Protein AF-C5K912-F1 (afdb_monomer_lite)

Organism: Perkinsus marinus (strain ATCC 50983 / TXsc) (NCBI:txid423536)

Radius of gyration: 23.91 Å; chains: 1; bounding box: 51×42×75 Å

Structure (mmCIF, N/CA/C/O backbone):
data_AF-C5K912-F1
#
_entry.id   AF-C5K912-F1
#
loop_
_atom_site.group_PDB
_atom_site.id
_atom_site.type_symbol
_atom_site.label_atom_id
_atom_site.label_alt_id
_atom_site.label_comp_id
_atom_site.label_asym_id
_atom_site.label_entity_id
_atom_site.label_seq_id
_atom_site.pdbx_PDB_ins_code
_atom_site.Cartn_x
_atom_site.Cartn_y
_atom_site.Cartn_z
_atom_site.occupancy
_atom_site.B_iso_or_equiv
_atom_site.auth_seq_id
_atom_site.auth_comp_id
_atom_site.auth_asym_id
_atom_site.auth_atom_id
_atom_site.pdbx_PDB_model_num
ATOM 1 N N . MET A 1 1 ? 12.840 -15.530 -46.022 1.00 52.06 1 MET A N 1
ATOM 2 C CA . MET A 1 1 ? 14.024 -16.417 -45.892 1.00 52.06 1 MET A CA 1
ATOM 3 C C . MET A 1 1 ? 14.924 -16.436 -47.150 1.00 52.06 1 MET A C 1
ATOM 5 O O . MET A 1 1 ? 15.515 -17.464 -47.451 1.00 52.06 1 MET A O 1
ATOM 9 N N . SER A 1 2 ? 15.101 -15.326 -47.892 1.00 53.84 2 SER A N 1
ATOM 10 C CA . SER A 1 2 ? 15.984 -15.292 -49.084 1.00 53.84 2 SER A CA 1
ATOM 11 C C . SER A 1 2 ? 17.235 -14.406 -48.952 1.00 53.84 2 SER A C 1
ATOM 13 O O . SER A 1 2 ? 18.098 -14.491 -49.820 1.00 53.84 2 SER A O 1
ATOM 15 N N . SER A 1 3 ? 17.400 -13.626 -47.874 1.00 57.66 3 SER A N 1
ATOM 16 C CA . SER A 1 3 ? 18.506 -12.656 -47.732 1.00 57.66 3 SER A CA 1
ATOM 17 C C . SER A 1 3 ? 19.749 -13.157 -46.974 1.00 57.66 3 SER A C 1
ATOM 19 O O . SER A 1 3 ? 20.752 -12.455 -46.930 1.00 57.66 3 SER A O 1
ATOM 21 N N . LEU A 1 4 ? 19.737 -14.368 -46.400 1.00 56.69 4 LEU A N 1
ATOM 22 C CA . LEU A 1 4 ? 20.802 -14.845 -45.492 1.00 56.69 4 LEU A CA 1
ATOM 23 C C . LEU A 1 4 ? 21.947 -15.625 -46.164 1.00 56.69 4 LEU A C 1
ATOM 25 O O . LEU A 1 4 ? 22.901 -16.020 -45.493 1.00 56.69 4 LEU A O 1
ATOM 29 N N . ARG A 1 5 ? 21.887 -15.859 -47.481 1.00 61.84 5 ARG A N 1
ATOM 30 C CA . ARG A 1 5 ? 22.872 -16.713 -48.179 1.00 61.84 5 ARG A CA 1
ATOM 31 C C . ARG A 1 5 ? 24.284 -16.118 -48.229 1.00 61.84 5 ARG A C 1
ATOM 33 O O . ARG A 1 5 ? 25.237 -16.876 -48.353 1.00 61.84 5 ARG A O 1
ATOM 40 N N . PHE A 1 6 ? 24.419 -14.800 -48.077 1.00 68.62 6 PHE A N 1
ATOM 41 C CA . PHE A 1 6 ? 25.704 -14.089 -48.124 1.00 68.62 6 PHE A CA 1
ATOM 42 C C . PHE A 1 6 ? 26.216 -13.628 -46.748 1.00 68.62 6 PHE A C 1
ATOM 44 O O . PHE A 1 6 ? 27.231 -12.943 -46.672 1.00 68.62 6 PHE A O 1
ATOM 51 N N . ALA A 1 7 ? 25.540 -13.993 -45.652 1.00 72.31 7 ALA A N 1
ATOM 52 C CA . ALA A 1 7 ? 25.966 -13.597 -44.311 1.00 72.31 7 ALA A CA 1
ATOM 53 C C . ALA A 1 7 ? 27.180 -14.424 -43.821 1.00 72.31 7 ALA A C 1
ATOM 55 O O . ALA A 1 7 ? 27.252 -15.624 -44.112 1.00 72.31 7 ALA A O 1
ATOM 56 N N . PRO A 1 8 ? 28.113 -13.836 -43.050 1.00 85.44 8 PRO A N 1
ATOM 57 C CA . PRO A 1 8 ?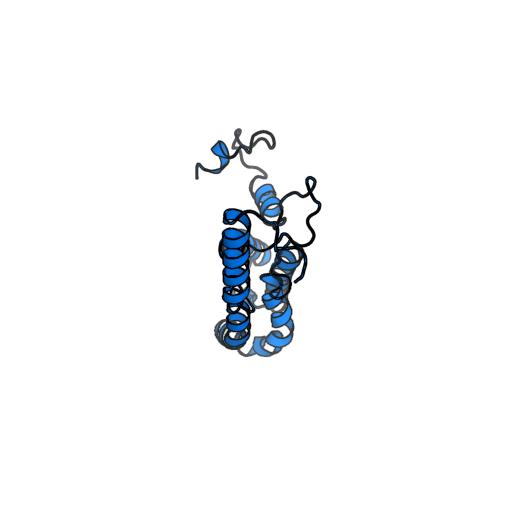 29.201 -14.570 -42.399 1.00 85.44 8 PRO A CA 1
ATOM 58 C C . PRO A 1 8 ? 28.690 -15.697 -41.487 1.00 85.44 8 PRO A C 1
ATOM 60 O O . PRO A 1 8 ? 27.618 -15.579 -40.893 1.00 85.44 8 PRO A O 1
ATOM 63 N N . GLN A 1 9 ? 29.464 -16.777 -41.326 1.00 85.44 9 GLN A N 1
ATOM 64 C CA . GLN A 1 9 ? 29.062 -17.934 -40.507 1.00 85.44 9 GLN A CA 1
ATOM 65 C C . GLN A 1 9 ? 28.711 -17.538 -39.064 1.00 85.44 9 GLN A C 1
ATOM 67 O O . GLN A 1 9 ? 27.660 -17.931 -38.571 1.00 85.44 9 GLN A O 1
ATOM 72 N N . ALA A 1 10 ? 29.506 -16.659 -38.447 1.00 85.75 10 ALA A N 1
ATOM 73 C CA . ALA A 1 10 ? 29.245 -16.148 -37.102 1.00 85.75 10 ALA A CA 1
ATOM 74 C C . ALA A 1 10 ? 27.870 -15.462 -36.970 1.00 85.75 10 ALA A C 1
ATOM 76 O O . ALA A 1 10 ? 27.194 -15.611 -35.956 1.00 85.75 10 ALA A O 1
ATOM 77 N N . TYR A 1 11 ? 27.420 -14.750 -38.010 1.00 86.75 11 TYR A N 1
ATOM 78 C CA . TYR A 1 11 ? 26.096 -14.126 -38.018 1.00 86.75 11 TYR A CA 1
ATOM 79 C C . TYR A 1 11 ? 24.983 -15.181 -38.044 1.00 86.75 11 TYR A C 1
ATOM 81 O O . TYR A 1 11 ? 23.996 -15.055 -37.323 1.00 86.75 11 TYR A O 1
ATOM 89 N N . ARG A 1 12 ? 25.154 -16.248 -38.837 1.00 86.62 12 ARG A N 1
ATOM 90 C CA . ARG A 1 12 ? 24.204 -17.371 -38.875 1.00 86.62 12 ARG A CA 1
ATOM 91 C C . ARG A 1 12 ? 24.128 -18.095 -37.533 1.00 86.62 12 ARG A C 1
ATOM 93 O O . ARG A 1 12 ? 23.033 -18.448 -37.108 1.00 86.62 12 ARG A O 1
ATOM 100 N N . ASP A 1 13 ? 25.261 -18.268 -36.860 1.00 90.25 13 ASP A N 1
ATOM 101 C CA . ASP A 1 13 ? 25.324 -18.948 -35.564 1.00 90.25 13 ASP A CA 1
ATOM 102 C C . ASP A 1 13 ? 24.625 -18.135 -34.464 1.00 90.25 13 ASP A C 1
ATOM 104 O O . ASP A 1 13 ? 23.847 -18.694 -33.686 1.00 90.25 13 ASP A O 1
ATOM 108 N N . ILE A 1 14 ? 24.829 -16.811 -34.445 1.00 92.06 14 ILE A N 1
ATOM 109 C CA . ILE A 1 14 ? 24.124 -15.895 -33.535 1.00 92.06 14 ILE A CA 1
ATOM 110 C C . ILE A 1 14 ? 22.623 -15.887 -33.835 1.00 92.06 14 ILE A C 1
ATOM 112 O O . ILE A 1 14 ? 21.825 -16.034 -32.913 1.00 92.06 14 ILE A O 1
ATOM 116 N N . ALA A 1 15 ? 22.223 -15.767 -35.105 1.00 87.81 15 ALA A N 1
ATOM 117 C CA . ALA A 1 15 ? 20.812 -15.771 -35.490 1.00 87.81 15 ALA A CA 1
ATOM 118 C C . ALA A 1 15 ? 20.113 -17.077 -35.072 1.00 87.81 15 ALA A C 1
ATOM 120 O O . ALA A 1 15 ? 19.070 -17.036 -34.425 1.00 87.81 15 ALA A O 1
ATOM 121 N N . ALA A 1 16 ? 20.733 -18.232 -35.335 1.00 90.50 16 ALA A N 1
ATOM 122 C CA . ALA A 1 16 ? 20.206 -19.530 -34.920 1.00 90.50 16 ALA A CA 1
ATOM 123 C C . ALA A 1 16 ? 20.149 -19.681 -33.389 1.00 90.50 16 ALA A C 1
ATOM 125 O O . ALA A 1 16 ? 19.247 -20.328 -32.856 1.00 90.50 16 ALA A O 1
ATOM 126 N N . PHE A 1 17 ? 21.104 -19.104 -32.653 1.00 93.56 17 PHE A N 1
ATOM 127 C CA . PHE A 1 17 ? 21.066 -19.086 -31.191 1.00 93.56 17 PHE A CA 1
ATOM 128 C C . PHE A 1 17 ? 19.921 -18.218 -30.658 1.00 93.56 17 PHE A C 1
ATOM 130 O O . PHE A 1 17 ? 19.183 -18.676 -29.788 1.00 93.56 17 PHE A O 1
ATOM 137 N N . LEU A 1 18 ? 19.724 -17.021 -31.214 1.00 92.31 18 LEU A N 1
ATOM 138 C CA . LEU A 1 18 ? 18.617 -16.138 -30.847 1.00 92.31 18 LEU A CA 1
ATOM 139 C C . LEU A 1 18 ? 17.257 -16.768 -31.173 1.00 92.31 18 LEU A C 1
ATOM 141 O O . LEU A 1 18 ? 16.375 -16.742 -30.324 1.00 92.31 18 LEU A O 1
ATOM 145 N N . GLU A 1 19 ? 17.095 -17.419 -32.328 1.00 92.00 19 GLU A N 1
ATOM 146 C CA . GLU A 1 19 ? 15.862 -18.148 -32.671 1.00 92.00 19 GLU A CA 1
ATOM 147 C C . GLU A 1 19 ? 15.554 -19.274 -31.670 1.00 92.00 19 GLU A C 1
ATOM 149 O O . GLU A 1 19 ? 14.407 -19.437 -31.235 1.00 92.00 19 GLU A O 1
ATOM 154 N N . ARG A 1 20 ? 16.582 -20.023 -31.243 1.00 91.62 20 ARG A N 1
ATOM 155 C CA . ARG A 1 20 ? 16.441 -21.042 -30.191 1.00 91.62 20 ARG A CA 1
ATOM 156 C C . ARG A 1 20 ? 16.040 -20.426 -28.857 1.00 91.62 20 ARG A C 1
ATOM 158 O O . ARG A 1 20 ? 15.161 -20.973 -28.196 1.00 91.62 20 ARG A O 1
ATOM 165 N N . LEU A 1 21 ? 16.646 -19.303 -28.471 1.00 90.62 21 LEU A N 1
ATOM 166 C CA . LEU A 1 21 ? 16.271 -18.584 -27.255 1.00 90.62 21 LEU A CA 1
ATOM 167 C C . LEU A 1 21 ? 14.821 -18.094 -27.324 1.00 90.62 21 LEU A C 1
ATOM 169 O O . LEU A 1 21 ? 14.058 -18.383 -26.408 1.00 90.62 21 LEU A O 1
ATOM 173 N N . CYS A 1 22 ? 14.415 -17.442 -28.418 1.00 87.31 22 CYS A N 1
ATOM 174 C CA . CYS A 1 22 ? 13.045 -16.971 -28.634 1.00 87.31 22 CYS A CA 1
ATOM 175 C C . CYS A 1 22 ? 12.025 -18.112 -28.529 1.00 87.31 22 CYS A C 1
ATOM 177 O O . CYS A 1 22 ? 11.026 -17.974 -27.828 1.00 87.31 22 CYS A O 1
ATOM 179 N N . THR A 1 23 ? 12.307 -19.260 -29.154 1.00 90.19 23 THR A N 1
ATOM 180 C CA . THR A 1 23 ? 11.454 -20.457 -29.061 1.00 90.19 23 THR A CA 1
ATOM 181 C C . THR A 1 23 ? 11.405 -20.998 -27.629 1.00 90.19 23 THR A C 1
ATOM 183 O O . THR A 1 23 ? 10.344 -21.362 -27.128 1.00 90.19 23 THR A O 1
ATOM 186 N N . ALA A 1 24 ? 12.546 -21.027 -26.933 1.00 84.56 24 ALA A N 1
ATOM 187 C CA . ALA A 1 24 ? 12.646 -21.563 -25.578 1.00 84.56 24 ALA A CA 1
ATOM 188 C C . ALA A 1 24 ? 11.897 -20.725 -24.531 1.00 84.56 24 ALA A C 1
ATOM 190 O O . ALA A 1 24 ? 11.465 -21.284 -23.517 1.00 84.56 24 ALA A O 1
ATOM 191 N N . VAL A 1 25 ? 11.749 -19.416 -24.756 1.00 83.81 25 VAL A N 1
ATOM 192 C CA . VAL A 1 25 ? 11.039 -18.490 -23.855 1.00 83.81 25 VAL A CA 1
ATOM 193 C C . VAL A 1 25 ? 9.603 -18.194 -24.294 1.00 83.81 25 VAL A C 1
ATOM 195 O O . VAL A 1 25 ? 8.866 -17.540 -23.560 1.00 83.81 25 VAL A O 1
ATOM 198 N N . GLN A 1 26 ? 9.171 -18.685 -25.458 1.00 77.56 26 GLN A N 1
ATOM 199 C CA . GLN A 1 26 ? 7.843 -18.408 -26.000 1.00 77.56 26 GLN A CA 1
ATOM 200 C C . GLN A 1 26 ? 6.739 -18.855 -25.027 1.00 77.56 26 GLN A C 1
ATOM 202 O O . GLN A 1 26 ? 6.659 -20.019 -24.638 1.00 77.56 26 GLN A O 1
ATOM 207 N N . GLY A 1 27 ? 5.897 -17.908 -24.606 1.00 71.25 27 GLY A N 1
ATOM 208 C CA . GLY A 1 27 ? 4.801 -18.148 -23.660 1.00 71.25 27 GLY A CA 1
ATOM 209 C C . GLY A 1 27 ? 5.220 -18.327 -22.194 1.00 71.25 27 GLY A C 1
ATOM 210 O O . GLY A 1 27 ? 4.349 -18.453 -21.335 1.00 71.25 27 GLY A O 1
ATOM 211 N N . LYS A 1 28 ? 6.522 -18.306 -21.875 1.00 72.75 28 LYS A N 1
ATOM 212 C CA . LYS A 1 28 ? 7.011 -18.355 -20.491 1.00 72.75 28 LYS A CA 1
ATOM 213 C C . LYS A 1 28 ? 7.083 -16.940 -19.927 1.00 72.75 28 LYS A C 1
ATOM 215 O O . LYS A 1 28 ? 7.782 -16.086 -20.466 1.00 72.75 28 LYS A O 1
ATOM 220 N N . LYS A 1 29 ? 6.371 -16.691 -18.827 1.00 64.06 29 LYS A N 1
ATOM 221 C CA . LYS A 1 29 ? 6.469 -15.428 -18.089 1.00 64.06 29 LYS A CA 1
ATOM 222 C C . LYS A 1 29 ? 7.674 -15.487 -17.153 1.00 64.06 29 LYS A C 1
ATOM 224 O O . LYS A 1 29 ? 7.844 -16.468 -16.437 1.00 64.06 29 LYS A O 1
ATOM 229 N N . ILE A 1 30 ? 8.496 -14.440 -17.167 1.00 65.25 30 ILE A N 1
ATOM 230 C CA . ILE A 1 30 ? 9.630 -14.281 -16.239 1.00 65.25 30 ILE A CA 1
ATOM 231 C C . ILE A 1 30 ? 9.121 -14.071 -14.803 1.00 65.25 30 ILE A C 1
ATOM 233 O O . ILE A 1 30 ? 9.755 -14.515 -13.850 1.00 65.25 30 ILE A O 1
ATOM 237 N N . LEU A 1 31 ? 7.958 -13.432 -14.658 1.00 63.91 31 LEU A N 1
ATOM 238 C CA . LEU A 1 31 ? 7.359 -13.068 -13.380 1.00 63.91 31 LEU A CA 1
ATOM 239 C C . LEU A 1 31 ? 6.076 -13.870 -13.147 1.00 63.91 31 LEU A C 1
ATOM 241 O O . LEU A 1 31 ? 5.135 -13.811 -13.944 1.00 63.91 31 LEU A O 1
ATOM 245 N N . ASP A 1 32 ? 6.042 -14.612 -12.041 1.00 67.25 32 ASP A N 1
ATOM 246 C CA . ASP A 1 32 ? 4.847 -15.305 -11.569 1.00 67.25 32 ASP A CA 1
ATOM 247 C C . ASP A 1 32 ? 4.074 -14.430 -10.570 1.00 67.25 32 ASP A C 1
ATOM 249 O O . ASP A 1 32 ? 4.317 -14.448 -9.363 1.00 67.25 32 ASP A O 1
ATOM 253 N N . VAL A 1 33 ? 3.105 -13.668 -11.080 1.00 68.06 33 VAL A N 1
ATOM 254 C CA . VAL A 1 33 ? 2.179 -12.854 -10.272 1.00 68.06 33 VAL A CA 1
ATOM 255 C C . VAL A 1 33 ? 1.042 -13.676 -9.639 1.00 68.06 33 VAL A C 1
ATOM 257 O O . VAL A 1 33 ? 0.090 -13.110 -9.103 1.00 68.06 33 VAL A O 1
ATOM 260 N N . SER A 1 34 ? 1.130 -15.016 -9.628 1.00 78.50 34 SER A N 1
ATOM 261 C CA . SER A 1 34 ? 0.142 -15.899 -8.982 1.00 78.50 34 SER A CA 1
ATOM 262 C C . SER A 1 34 ? -0.054 -15.631 -7.487 1.00 78.50 34 SER A C 1
ATOM 264 O O . SER A 1 34 ? -1.032 -16.098 -6.902 1.00 78.50 34 SER A O 1
ATOM 266 N N . TRP A 1 35 ? 0.850 -14.879 -6.849 1.00 84.56 35 TRP A N 1
ATOM 267 C CA . TRP A 1 35 ? 0.692 -14.455 -5.461 1.00 84.56 35 TRP A CA 1
ATOM 268 C C . TRP A 1 35 ? -0.581 -13.634 -5.240 1.00 84.56 35 TRP A C 1
ATOM 270 O O . TRP A 1 35 ? -1.213 -13.816 -4.201 1.00 84.56 35 TRP A O 1
ATOM 280 N N . HIS A 1 36 ? -0.996 -12.818 -6.215 1.00 87.31 36 HIS A N 1
ATOM 281 C CA . HIS A 1 36 ? -2.235 -12.051 -6.119 1.00 87.31 36 HIS A CA 1
ATOM 282 C C . HIS A 1 36 ? -3.455 -12.982 -6.133 1.00 87.31 36 HIS A C 1
ATOM 284 O O . HIS A 1 36 ? -4.347 -12.850 -5.304 1.00 87.31 36 HIS A O 1
ATOM 290 N N . ASN A 1 37 ? -3.461 -14.009 -6.989 1.00 88.44 37 ASN A N 1
ATOM 291 C CA . ASN A 1 37 ? -4.533 -15.013 -6.990 1.00 88.44 37 ASN A CA 1
ATOM 292 C C . ASN A 1 37 ? -4.585 -15.774 -5.659 1.00 88.44 37 ASN A C 1
ATOM 294 O O . ASN A 1 37 ? -5.655 -15.959 -5.092 1.00 88.44 37 ASN A O 1
ATOM 298 N N . ARG A 1 38 ? -3.421 -16.124 -5.093 1.00 90.50 38 ARG A N 1
ATOM 299 C CA . ARG A 1 38 ? -3.364 -16.730 -3.753 1.00 90.50 38 ARG A CA 1
ATOM 300 C C . ARG A 1 38 ? -3.906 -15.808 -2.662 1.00 90.50 38 ARG A C 1
ATOM 302 O O . ARG A 1 38 ? -4.430 -16.323 -1.677 1.00 90.50 38 ARG A O 1
ATOM 309 N N . LEU A 1 39 ? -3.734 -14.491 -2.790 1.00 89.75 39 LEU A N 1
ATOM 310 C CA . LEU A 1 39 ? -4.327 -13.518 -1.873 1.00 89.75 39 LEU A CA 1
ATOM 311 C C . LEU A 1 39 ? -5.851 -13.541 -2.005 1.00 89.75 39 LEU A C 1
ATOM 313 O O . LEU A 1 39 ? -6.515 -13.753 -0.997 1.00 89.75 39 LEU A O 1
ATOM 317 N N . VAL A 1 40 ? -6.380 -13.426 -3.228 1.00 91.44 40 VAL A N 1
ATOM 318 C CA . VAL A 1 40 ? -7.826 -13.486 -3.517 1.00 91.44 40 VAL A CA 1
ATOM 319 C C . VAL A 1 40 ? -8.454 -14.758 -2.936 1.00 91.44 40 VAL A C 1
ATOM 321 O O . VAL A 1 40 ? -9.436 -14.677 -2.203 1.00 91.44 40 VAL A O 1
ATOM 324 N N . ASP A 1 41 ? -7.838 -15.920 -3.160 1.00 93.69 41 ASP A N 1
ATOM 325 C CA . ASP A 1 41 ? -8.346 -17.210 -2.670 1.00 93.69 41 ASP A CA 1
ATOM 326 C C . ASP A 1 41 ? -8.335 -17.328 -1.136 1.00 93.69 41 ASP A C 1
ATOM 328 O O . ASP A 1 41 ? -9.119 -18.073 -0.541 1.00 93.69 41 ASP A O 1
ATOM 332 N N . ARG A 1 42 ? -7.399 -16.642 -0.469 1.00 93.69 42 ARG A N 1
ATOM 333 C CA . ARG A 1 42 ? -7.229 -16.699 0.991 1.00 93.69 42 ARG A CA 1
ATOM 334 C C . ARG A 1 42 ? -7.969 -15.591 1.721 1.00 93.69 42 ARG A C 1
ATOM 336 O O . ARG A 1 42 ? -8.174 -15.734 2.924 1.00 93.69 42 ARG A O 1
ATOM 343 N N . LEU A 1 43 ? -8.357 -14.527 1.026 1.00 93.00 43 LEU A N 1
ATOM 344 C CA . LEU A 1 43 ? -8.926 -13.333 1.630 1.00 93.00 43 LEU A CA 1
ATOM 345 C C . LEU A 1 43 ? -10.186 -13.612 2.467 1.00 93.00 43 LEU A C 1
ATOM 347 O O . LEU A 1 43 ? -10.224 -13.128 3.596 1.00 93.00 43 LEU A O 1
ATOM 351 N N . PRO A 1 44 ? -11.140 -14.467 2.039 1.00 92.50 44 PRO A N 1
ATOM 352 C CA . PRO A 1 44 ? -12.294 -14.806 2.875 1.00 92.50 44 PRO A CA 1
ATOM 353 C C . PRO A 1 44 ? -11.880 -15.402 4.227 1.00 92.50 44 PRO A C 1
ATOM 355 O O . PRO A 1 44 ? -12.316 -14.943 5.273 1.00 92.50 44 PRO A O 1
ATOM 358 N N . LYS A 1 45 ? -10.915 -16.332 4.226 1.00 92.62 45 LYS A N 1
ATOM 359 C CA . LYS A 1 45 ? -10.389 -16.952 5.457 1.00 92.62 45 LYS A CA 1
ATOM 360 C C . LYS A 1 45 ? -9.615 -15.975 6.340 1.00 92.62 45 LYS A C 1
ATOM 362 O O . LYS A 1 45 ? -9.433 -16.240 7.526 1.00 92.62 45 LYS A O 1
ATOM 367 N N . ILE A 1 46 ? -9.059 -14.917 5.753 1.00 92.44 46 ILE A N 1
ATOM 368 C CA . ILE A 1 46 ? -8.404 -13.843 6.500 1.00 92.44 46 ILE A CA 1
ATOM 369 C C . ILE A 1 46 ? -9.481 -13.005 7.191 1.00 92.44 46 ILE A C 1
ATOM 371 O O . ILE A 1 46 ? -9.372 -12.781 8.393 1.00 92.44 46 ILE A O 1
ATOM 375 N N . PHE A 1 47 ? -10.547 -12.630 6.482 1.00 93.19 47 PHE A N 1
ATOM 376 C CA . PHE A 1 47 ? -11.669 -11.907 7.075 1.00 93.19 47 PHE A CA 1
ATOM 377 C C . PHE A 1 47 ? -12.403 -12.710 8.148 1.00 93.19 47 PHE A C 1
ATOM 379 O O . PHE A 1 47 ? -12.688 -12.146 9.194 1.00 93.19 47 PHE A O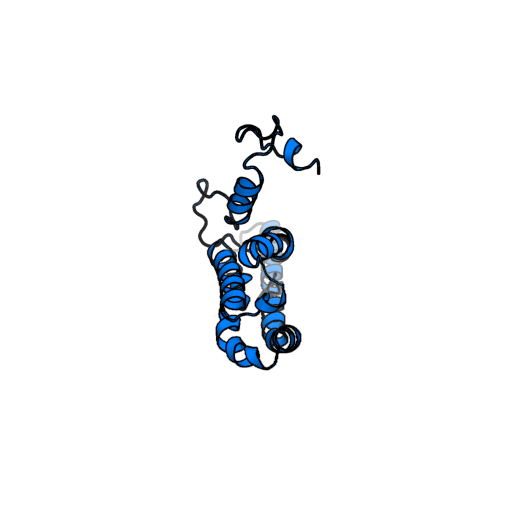 1
ATOM 386 N N . ASP A 1 48 ? -12.589 -14.021 7.981 1.00 91.50 48 ASP A N 1
ATOM 387 C CA . ASP A 1 48 ? -13.162 -14.896 9.019 1.00 91.50 48 ASP A CA 1
ATOM 388 C C . ASP A 1 48 ? -12.367 -14.874 10.338 1.00 91.50 48 ASP A C 1
ATOM 390 O O . ASP A 1 48 ? -12.906 -15.150 11.406 1.00 91.50 48 ASP A O 1
ATOM 394 N N . ARG A 1 49 ? -11.056 -14.602 10.270 1.00 90.50 49 ARG A N 1
ATOM 395 C CA . ARG A 1 49 ? -10.167 -14.554 11.444 1.00 90.50 49 ARG A CA 1
ATOM 396 C C . ARG A 1 49 ? -10.071 -13.172 12.068 1.00 90.50 49 ARG A C 1
ATOM 398 O O . ARG A 1 49 ? -9.757 -13.081 13.249 1.00 90.50 49 ARG A O 1
ATOM 405 N N . ILE A 1 50 ? -10.218 -12.134 11.252 1.00 88.56 50 ILE A N 1
ATOM 406 C CA . ILE A 1 50 ? -10.041 -10.744 11.665 1.00 88.56 50 ILE A CA 1
ATOM 407 C C . ILE A 1 50 ? -11.381 -10.179 12.133 1.00 88.56 50 ILE A C 1
ATOM 409 O O . ILE A 1 50 ? -11.447 -9.604 13.208 1.00 88.56 50 ILE A O 1
ATOM 413 N N . LEU A 1 51 ? -12.452 -10.369 11.363 1.00 89.38 51 LEU A N 1
ATOM 414 C CA . LEU A 1 51 ? -13.753 -9.758 11.614 1.00 89.38 51 LEU A CA 1
ATOM 415 C C . LEU A 1 51 ? -14.644 -10.658 12.475 1.00 89.38 51 LEU A C 1
ATOM 417 O O . LEU A 1 51 ? -14.868 -11.830 12.157 1.00 89.38 51 LEU A O 1
ATOM 421 N N . GLY A 1 52 ? -15.216 -10.081 13.533 1.00 87.31 52 GLY A N 1
ATOM 422 C CA . GLY A 1 52 ? -16.274 -10.724 14.311 1.00 87.31 52 GLY A CA 1
ATOM 423 C C . GLY A 1 52 ? -17.559 -10.936 13.489 1.00 87.31 52 GLY A C 1
ATOM 424 O O . GLY A 1 52 ? -17.724 -10.307 12.441 1.00 87.31 52 GLY A O 1
ATOM 425 N N . PRO A 1 53 ? -18.495 -11.790 13.952 1.00 87.56 53 PRO A N 1
ATOM 426 C CA . PRO A 1 53 ? -19.728 -12.116 13.223 1.00 87.56 53 PRO A CA 1
ATOM 427 C C . PRO A 1 53 ? -20.563 -10.890 12.825 1.00 87.56 53 PRO A C 1
ATOM 429 O O . PRO A 1 53 ? -21.129 -10.864 11.736 1.00 87.56 53 PRO A O 1
ATOM 432 N N . GLU A 1 54 ? -20.586 -9.870 13.686 1.00 89.81 54 GLU A N 1
ATOM 433 C CA . GLU A 1 54 ? -21.293 -8.594 13.498 1.00 89.81 54 GLU A CA 1
ATOM 434 C C . GLU A 1 54 ? -20.781 -7.817 12.266 1.00 89.81 54 GLU A C 1
ATOM 436 O O . GLU A 1 54 ? -21.555 -7.179 11.557 1.00 89.81 54 GLU A O 1
ATOM 441 N N . LEU A 1 55 ? -19.477 -7.911 11.972 1.00 90.75 55 LEU A N 1
ATOM 442 C CA . LEU A 1 55 ? -18.803 -7.148 10.912 1.00 90.75 55 LEU A CA 1
ATOM 443 C C . LEU A 1 55 ? -18.643 -7.935 9.603 1.00 90.75 55 LEU A C 1
ATOM 445 O O . LEU A 1 55 ? -18.200 -7.384 8.597 1.00 90.75 55 LEU A O 1
ATOM 449 N N . GLN A 1 56 ? -19.029 -9.214 9.576 1.00 91.44 56 GLN A N 1
ATOM 450 C CA . GLN A 1 56 ? -18.944 -10.059 8.378 1.00 91.44 56 GLN A CA 1
ATOM 451 C C . GLN A 1 56 ? -19.668 -9.494 7.140 1.00 91.44 56 GLN A C 1
ATOM 453 O O . GLN A 1 56 ? -19.133 -9.626 6.036 1.00 91.44 56 GLN A O 1
ATOM 458 N N . PRO A 1 57 ? -20.825 -8.808 7.250 1.00 92.31 57 PRO A N 1
ATOM 459 C CA . PRO A 1 57 ? -21.455 -8.178 6.088 1.00 92.31 57 PRO A CA 1
ATOM 460 C C . PRO A 1 57 ? -20.572 -7.122 5.398 1.00 92.31 57 PRO A C 1
ATOM 462 O O . PRO A 1 57 ? -20.701 -6.919 4.190 1.00 92.31 57 PRO A O 1
ATOM 465 N N . ALA A 1 58 ? -19.641 -6.492 6.128 1.00 91.06 58 ALA A N 1
ATOM 466 C CA . ALA A 1 58 ? -18.739 -5.473 5.590 1.00 91.06 58 ALA A CA 1
ATOM 467 C C . ALA A 1 58 ? -17.646 -6.047 4.670 1.00 91.06 58 ALA A C 1
ATOM 469 O O . ALA A 1 58 ? -16.996 -5.291 3.951 1.00 91.06 58 ALA A O 1
ATOM 470 N N . VAL A 1 59 ? -17.458 -7.374 4.623 1.00 93.25 59 VAL A N 1
ATOM 471 C CA . VAL A 1 59 ? -16.467 -8.031 3.748 1.00 93.25 59 VAL A CA 1
ATOM 472 C C . VAL A 1 59 ? -16.645 -7.642 2.282 1.00 93.25 59 VAL A C 1
ATOM 474 O O . VAL A 1 59 ? -15.653 -7.466 1.573 1.00 93.25 59 VAL A O 1
ATOM 477 N N . ILE A 1 60 ? -17.891 -7.480 1.827 1.00 92.75 60 ILE A N 1
ATOM 478 C CA . ILE A 1 60 ? -18.204 -7.099 0.442 1.00 92.75 60 ILE A CA 1
ATOM 479 C C . ILE A 1 60 ? -17.584 -5.737 0.106 1.00 92.75 60 ILE A C 1
ATOM 481 O O . ILE A 1 60 ? -16.996 -5.585 -0.962 1.00 92.75 60 ILE A O 1
ATOM 485 N N . GLU A 1 61 ? -17.664 -4.791 1.042 1.00 92.62 61 GLU A N 1
ATOM 486 C CA . GLU A 1 61 ? -17.138 -3.434 0.891 1.00 92.62 61 GLU A CA 1
ATOM 487 C C . GLU A 1 61 ? -15.620 -3.384 1.102 1.00 92.62 61 GLU A C 1
ATOM 489 O O . GLU A 1 61 ? -14.905 -2.725 0.357 1.00 92.62 61 GLU A O 1
ATOM 494 N N . LEU A 1 62 ? -15.091 -4.132 2.074 1.00 92.75 62 LEU A N 1
ATOM 495 C CA . LEU A 1 62 ? -13.663 -4.139 2.414 1.00 92.75 62 LEU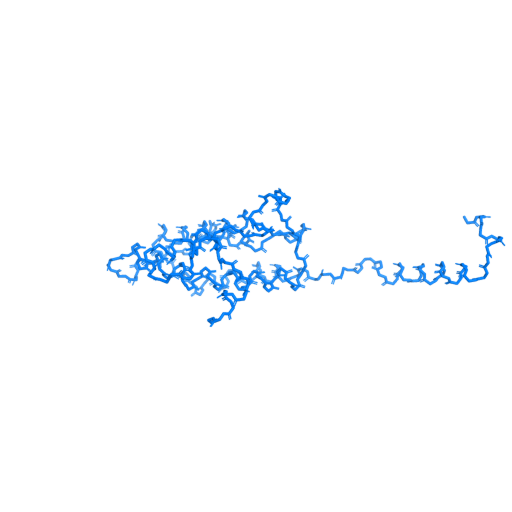 A CA 1
ATOM 496 C C . LEU A 1 62 ? -12.785 -4.813 1.349 1.00 92.75 62 LEU A C 1
ATOM 498 O O . LEU A 1 62 ? -11.634 -4.421 1.146 1.00 92.75 62 LEU A O 1
ATOM 502 N N . THR A 1 63 ? -13.315 -5.840 0.681 1.00 94.06 63 THR A N 1
ATOM 503 C CA . THR A 1 63 ? -12.597 -6.653 -0.313 1.00 94.06 63 THR A CA 1
ATOM 504 C C . THR A 1 63 ? -11.952 -5.838 -1.442 1.00 94.06 63 THR A C 1
ATOM 506 O O . THR A 1 63 ? -10.756 -6.028 -1.678 1.00 94.06 63 THR A O 1
ATOM 509 N N . PRO A 1 64 ? -12.664 -4.950 -2.163 1.00 93.69 64 PRO A N 1
ATOM 510 C CA . PRO A 1 64 ? -12.052 -4.178 -3.241 1.00 93.69 64 PRO A CA 1
ATOM 511 C C . PRO A 1 64 ? -10.899 -3.293 -2.753 1.00 93.69 64 PRO A C 1
ATOM 513 O O . PRO A 1 64 ? -9.860 -3.267 -3.408 1.00 93.69 64 PRO A O 1
ATOM 516 N N . TYR A 1 65 ? -11.028 -2.643 -1.590 1.00 94.62 65 TYR A N 1
ATOM 517 C CA . TYR A 1 65 ? -9.971 -1.780 -1.053 1.00 94.62 65 TYR A CA 1
ATOM 518 C C . TYR A 1 65 ? -8.695 -2.560 -0.736 1.00 94.62 65 TYR A C 1
ATOM 520 O O . TYR A 1 65 ? -7.604 -2.162 -1.147 1.00 94.62 65 TYR A O 1
ATOM 528 N N . ILE A 1 66 ? -8.813 -3.699 -0.044 1.00 94.81 66 ILE A N 1
ATOM 529 C CA . ILE A 1 66 ? -7.636 -4.493 0.326 1.00 94.81 66 ILE A CA 1
ATOM 530 C C . ILE A 1 66 ? -6.996 -5.188 -0.880 1.00 94.81 66 ILE A C 1
ATOM 532 O O . ILE A 1 66 ? -5.777 -5.318 -0.927 1.00 94.81 66 ILE A O 1
ATOM 536 N N . LEU A 1 67 ? -7.779 -5.617 -1.875 1.00 93.69 67 LEU A N 1
ATOM 537 C CA . LEU A 1 67 ? -7.225 -6.217 -3.093 1.00 93.69 67 LEU A CA 1
ATOM 538 C C . LEU A 1 67 ? -6.485 -5.184 -3.942 1.00 93.69 67 LEU A C 1
ATOM 540 O O . LEU A 1 67 ? -5.394 -5.471 -4.428 1.00 93.69 67 LEU A O 1
ATOM 544 N N . ASP A 1 68 ? -7.031 -3.975 -4.059 1.00 94.00 68 ASP A N 1
ATOM 545 C CA . ASP A 1 68 ? -6.377 -2.892 -4.790 1.00 94.00 68 ASP A CA 1
ATOM 546 C C . ASP A 1 68 ? -5.221 -2.259 -3.997 1.00 94.00 68 ASP A C 1
ATOM 548 O O . ASP A 1 68 ? -4.440 -1.493 -4.543 1.00 94.00 68 ASP A O 1
ATOM 552 N N . SER A 1 69 ? -5.025 -2.615 -2.725 1.00 96.38 69 SER A N 1
ATOM 553 C CA . SER A 1 69 ? -3.933 -2.071 -1.907 1.00 96.38 69 SER A CA 1
ATOM 554 C C . SER A 1 69 ? -2.537 -2.501 -2.362 1.00 96.38 69 SER A C 1
ATOM 556 O O . SER A 1 69 ? -1.562 -1.853 -2.012 1.00 96.38 69 SER A O 1
ATOM 558 N N . PHE A 1 70 ? -2.390 -3.596 -3.113 1.00 94.31 70 PHE A N 1
ATOM 559 C CA . PHE A 1 70 ? -1.073 -4.200 -3.377 1.00 94.31 70 PHE A CA 1
ATOM 560 C C . PHE A 1 70 ? -0.573 -4.046 -4.821 1.00 94.31 70 PHE A C 1
ATOM 562 O O . PHE A 1 70 ? 0.409 -4.690 -5.199 1.00 94.31 70 PHE A O 1
ATOM 569 N N . GLY A 1 71 ? -1.212 -3.186 -5.616 1.00 91.75 71 GLY A N 1
ATOM 570 C CA . GLY A 1 71 ? -0.854 -2.956 -7.016 1.00 91.75 71 GLY A CA 1
ATOM 571 C C . GLY A 1 71 ? -1.725 -3.726 -8.001 1.00 91.75 71 GLY A C 1
ATOM 572 O O . GLY A 1 71 ? -2.545 -4.565 -7.625 1.00 91.75 71 GLY A O 1
ATOM 573 N N . ASN A 1 72 ? -1.542 -3.458 -9.292 1.00 89.75 72 ASN A N 1
ATOM 574 C CA . ASN A 1 72 ? -2.320 -4.115 -10.332 1.00 89.75 72 ASN A CA 1
ATOM 575 C C . ASN A 1 72 ? -1.606 -5.377 -10.848 1.00 89.75 72 ASN A C 1
ATOM 577 O O . ASN A 1 72 ? -0.530 -5.272 -11.438 1.00 89.75 72 ASN A O 1
ATOM 581 N N . PRO A 1 73 ? -2.204 -6.577 -10.743 1.00 86.75 73 PRO A N 1
ATOM 582 C CA . PRO A 1 73 ? -1.556 -7.814 -11.186 1.00 86.75 73 PRO A CA 1
ATOM 583 C C . PRO A 1 73 ? -1.437 -7.938 -12.713 1.00 86.75 73 PRO A C 1
ATOM 585 O O . PRO A 1 73 ? -0.625 -8.725 -13.197 1.00 86.75 73 PRO A O 1
ATOM 588 N N . THR A 1 74 ? -2.245 -7.197 -13.480 1.00 85.69 74 THR A N 1
ATOM 589 C CA . THR A 1 74 ? -2.225 -7.233 -14.952 1.00 85.69 74 THR A CA 1
ATOM 590 C C . THR A 1 74 ? -1.161 -6.299 -15.511 1.00 85.69 74 THR A C 1
ATOM 592 O O . THR A 1 74 ? -0.416 -6.698 -16.403 1.00 85.69 74 THR A O 1
ATOM 595 N N . ARG A 1 75 ? -1.092 -5.069 -14.990 1.00 85.19 75 ARG A N 1
ATOM 596 C CA . ARG A 1 75 ? -0.073 -4.083 -15.379 1.00 85.19 75 ARG A CA 1
ATOM 597 C C . ARG A 1 75 ? 1.260 -4.305 -14.668 1.00 85.19 75 ARG A C 1
ATOM 599 O O . ARG A 1 75 ? 2.272 -3.821 -15.145 1.00 85.19 75 ARG A O 1
ATOM 606 N N . VAL A 1 76 ? 1.258 -5.088 -13.586 1.00 88.25 76 VAL A N 1
ATOM 607 C CA . VAL A 1 76 ? 2.426 -5.346 -12.731 1.00 88.25 76 VAL A CA 1
ATOM 608 C C . VAL A 1 76 ? 3.004 -4.021 -12.232 1.00 88.25 76 VAL A C 1
ATOM 610 O O . VAL A 1 76 ? 4.207 -3.796 -12.262 1.00 88.25 76 VAL A O 1
ATOM 613 N N . ASP A 1 77 ? 2.119 -3.129 -11.787 1.00 91.75 77 ASP A N 1
ATOM 614 C CA . ASP A 1 77 ? 2.465 -1.788 -11.333 1.00 91.75 77 ASP A CA 1
ATOM 615 C C . ASP A 1 77 ? 1.952 -1.515 -9.917 1.00 91.75 77 ASP A C 1
ATOM 617 O O . ASP A 1 77 ? 1.059 -2.193 -9.401 1.00 91.75 77 ASP A O 1
ATOM 621 N N . PHE A 1 78 ? 2.571 -0.541 -9.259 1.00 94.12 78 PHE A N 1
ATOM 622 C CA . PHE A 1 78 ? 2.156 -0.035 -7.957 1.00 94.12 78 PHE A CA 1
ATOM 623 C C . PHE A 1 78 ? 2.413 1.466 -7.887 1.00 94.12 78 PHE A C 1
ATOM 625 O O . PHE A 1 78 ? 3.362 1.964 -8.481 1.00 94.12 78 PHE A O 1
ATOM 632 N N . GLY A 1 79 ? 1.598 2.194 -7.133 1.00 93.19 79 GLY A N 1
ATOM 633 C CA . GLY A 1 79 ? 1.766 3.628 -6.951 1.00 93.19 79 GLY A CA 1
ATOM 634 C C . GLY A 1 79 ? 0.886 4.162 -5.832 1.00 93.19 79 GLY A C 1
ATOM 635 O O . GLY A 1 79 ? 0.216 3.407 -5.121 1.00 93.19 79 GLY A O 1
ATOM 636 N N . THR A 1 80 ? 0.842 5.485 -5.720 1.00 92.56 80 THR A N 1
ATOM 637 C CA . THR A 1 80 ? 0.172 6.196 -4.621 1.00 92.56 80 THR A CA 1
ATOM 638 C C . THR A 1 80 ? -1.333 5.923 -4.538 1.00 92.56 80 THR A C 1
ATOM 640 O O . THR A 1 80 ? -1.907 5.954 -3.451 1.00 92.56 80 THR A O 1
ATOM 643 N N . GLY A 1 81 ? -1.989 5.591 -5.655 1.00 93.50 81 GLY A N 1
ATOM 644 C CA . GLY A 1 81 ? -3.398 5.178 -5.668 1.00 93.50 81 GLY A CA 1
ATOM 645 C C . GLY A 1 81 ? -3.653 3.888 -4.880 1.00 93.50 81 GLY A C 1
ATOM 646 O O . GLY A 1 81 ? -4.581 3.832 -4.078 1.00 93.50 81 GLY A O 1
ATOM 647 N N . HIS A 1 82 ? -2.778 2.892 -5.029 1.00 94.75 82 HIS A N 1
ATOM 648 C CA . HIS A 1 82 ? -2.859 1.623 -4.299 1.00 94.75 82 HIS A CA 1
ATOM 649 C C . HIS A 1 82 ? -2.536 1.820 -2.810 1.00 94.75 82 HIS A C 1
ATOM 651 O O . HIS A 1 82 ? -3.215 1.295 -1.933 1.00 94.75 82 HIS A O 1
ATOM 657 N N . GLU A 1 83 ? -1.559 2.677 -2.504 1.00 94.88 83 GLU A N 1
ATOM 658 C CA . GLU A 1 83 ? -1.313 3.136 -1.133 1.00 94.88 83 GLU A CA 1
ATOM 659 C C . GLU A 1 83 ? -2.540 3.830 -0.512 1.00 94.88 83 GLU A C 1
ATOM 661 O O . GLU A 1 83 ? -2.881 3.565 0.641 1.00 94.88 83 GLU A O 1
ATOM 666 N N . THR A 1 84 ? -3.249 4.656 -1.281 1.00 93.88 84 THR A N 1
ATOM 667 C CA . THR A 1 84 ? -4.484 5.316 -0.832 1.00 93.88 84 THR A CA 1
ATOM 668 C C . THR A 1 84 ? -5.609 4.305 -0.609 1.00 93.88 84 THR A C 1
ATOM 670 O O . THR A 1 84 ? -6.354 4.435 0.361 1.00 93.88 84 THR A O 1
ATOM 673 N N . ALA A 1 85 ? -5.711 3.265 -1.443 1.00 95.38 85 ALA A N 1
ATOM 674 C CA . ALA A 1 85 ? -6.671 2.179 -1.246 1.00 95.38 85 ALA A CA 1
ATOM 675 C C . ALA A 1 85 ? -6.444 1.444 0.088 1.00 95.38 85 ALA A C 1
ATOM 677 O O . ALA A 1 85 ? -7.413 1.120 0.775 1.00 95.38 85 ALA A O 1
ATOM 678 N N . PHE A 1 86 ? -5.187 1.265 0.511 1.00 96.38 86 PHE A N 1
ATOM 679 C CA . PHE A 1 86 ? -4.877 0.684 1.822 1.00 96.38 86 PHE A CA 1
ATOM 680 C C . PHE A 1 86 ? -5.322 1.579 2.981 1.00 96.38 86 PHE A C 1
ATOM 682 O O . PHE A 1 86 ? -5.888 1.095 3.961 1.00 96.38 86 PHE A O 1
ATOM 689 N N . MET A 1 87 ? -5.130 2.894 2.866 1.00 93.75 87 MET A N 1
ATOM 690 C CA . MET A 1 87 ? -5.633 3.828 3.879 1.00 93.75 87 MET A CA 1
ATOM 691 C C . MET A 1 87 ? -7.161 3.868 3.900 1.00 93.75 87 MET A C 1
ATOM 693 O O . MET A 1 87 ? -7.747 3.903 4.978 1.00 93.75 87 MET A O 1
ATOM 697 N N . ALA A 1 88 ? -7.814 3.794 2.737 1.00 93.44 88 ALA A N 1
ATOM 698 C CA . ALA A 1 88 ? -9.267 3.689 2.649 1.00 93.44 88 ALA A CA 1
ATOM 699 C C . ALA A 1 88 ? -9.777 2.403 3.318 1.00 93.44 88 ALA A C 1
ATOM 701 O O . ALA A 1 88 ? -10.747 2.456 4.066 1.00 93.44 88 ALA A O 1
ATOM 702 N N . PHE A 1 89 ? -9.087 1.272 3.138 1.00 95.00 89 PHE A N 1
ATOM 703 C CA . PHE A 1 89 ? -9.396 0.030 3.849 1.00 95.00 89 PHE A CA 1
ATOM 704 C C . PHE A 1 89 ? -9.345 0.208 5.377 1.00 95.00 89 PHE A C 1
ATOM 706 O O . PHE A 1 89 ? -10.285 -0.183 6.069 1.00 95.00 89 PHE A O 1
ATOM 713 N N . LEU A 1 90 ? -8.287 0.832 5.909 1.00 91.94 90 LEU A N 1
ATOM 714 C CA . LEU A 1 90 ? -8.164 1.100 7.349 1.00 91.94 90 LEU A CA 1
ATOM 715 C C . LEU A 1 90 ? -9.225 2.085 7.855 1.00 91.94 90 LEU A C 1
ATOM 717 O O . LEU A 1 90 ? -9.776 1.892 8.935 1.00 91.94 90 LEU A O 1
ATOM 721 N N . MET A 1 91 ? -9.541 3.107 7.060 1.00 90.38 91 MET A N 1
ATOM 722 C CA . MET A 1 91 ? -10.590 4.077 7.363 1.00 90.38 91 MET A CA 1
ATOM 723 C C . MET A 1 91 ? -11.967 3.409 7.437 1.00 90.38 91 MET A C 1
ATOM 725 O O . MET A 1 91 ? -12.725 3.692 8.357 1.00 90.38 91 MET A O 1
ATOM 729 N N . VAL A 1 92 ? -12.290 2.504 6.507 1.00 90.50 92 VAL A N 1
ATOM 730 C CA . VAL A 1 92 ? -13.560 1.760 6.538 1.00 90.50 92 VAL A CA 1
ATOM 731 C C . VAL A 1 92 ? -13.611 0.834 7.750 1.00 90.50 92 VAL A C 1
ATOM 733 O O . VAL A 1 92 ? -14.643 0.788 8.407 1.00 90.50 92 VAL A O 1
ATOM 736 N N . LEU A 1 93 ? -12.512 0.151 8.099 1.00 90.00 93 LEU A N 1
ATOM 737 C CA . LEU A 1 93 ? -12.441 -0.647 9.331 1.00 90.00 93 LEU A CA 1
ATOM 738 C C . LEU A 1 93 ? -12.728 0.199 10.579 1.00 90.00 93 LEU A C 1
ATOM 740 O O . LEU A 1 93 ? -13.516 -0.214 11.426 1.00 90.00 93 LEU A O 1
ATOM 744 N N . ALA A 1 94 ? -12.138 1.390 10.672 1.00 88.38 94 ALA A N 1
ATOM 745 C CA . ALA A 1 94 ? -12.430 2.315 11.762 1.00 88.38 94 ALA A CA 1
ATOM 746 C C . ALA A 1 94 ? -13.895 2.767 11.756 1.00 88.38 94 ALA A C 1
ATOM 748 O O . ALA A 1 94 ? -14.549 2.730 12.789 1.00 88.38 94 ALA A O 1
ATOM 749 N N . ALA A 1 95 ? -14.446 3.101 10.588 1.00 87.56 95 ALA A N 1
ATOM 750 C CA . ALA A 1 95 ? -15.825 3.568 10.464 1.00 87.56 95 ALA A CA 1
ATOM 751 C C . ALA A 1 95 ? -16.882 2.510 10.833 1.00 87.56 95 ALA A C 1
ATOM 753 O O . ALA A 1 95 ? -17.982 2.874 11.243 1.00 87.56 95 ALA A O 1
ATOM 754 N N . ILE A 1 96 ? -16.577 1.217 10.678 1.00 89.25 96 ILE A N 1
ATOM 755 C CA . ILE A 1 96 ? -17.474 0.118 11.079 1.00 89.25 96 ILE A CA 1
ATOM 756 C C . ILE A 1 96 ? -17.270 -0.329 12.533 1.00 89.25 96 ILE A C 1
ATOM 758 O O . ILE A 1 96 ? -17.830 -1.347 12.931 1.00 89.25 96 ILE A O 1
ATOM 762 N N . GLY A 1 97 ? -16.453 0.388 13.304 1.00 86.81 97 GLY A N 1
ATOM 763 C CA . GLY A 1 97 ? -16.228 0.107 14.717 1.00 86.81 97 GLY A CA 1
ATOM 764 C C . GLY A 1 97 ? -15.298 -1.074 14.997 1.00 86.81 97 GLY A C 1
ATOM 765 O O . GLY A 1 97 ? -15.305 -1.636 16.087 1.00 86.81 97 GLY A O 1
ATOM 766 N N . TYR A 1 98 ? -14.470 -1.484 14.025 1.00 87.81 98 TYR A N 1
ATOM 767 C CA . TYR A 1 98 ? -13.516 -2.584 14.226 1.00 87.81 98 TYR A CA 1
ATOM 768 C C . TYR A 1 98 ? -12.498 -2.289 15.344 1.00 87.81 98 TYR A C 1
ATOM 770 O O . TYR A 1 98 ? -11.969 -3.214 15.958 1.00 87.81 98 TYR A O 1
ATOM 778 N N . PHE A 1 99 ? -12.209 -1.009 15.595 1.00 84.75 99 PHE A N 1
ATOM 779 C CA . PHE A 1 99 ? -11.250 -0.571 16.608 1.00 84.75 99 PHE A CA 1
ATOM 780 C C . PHE A 1 99 ? -11.906 -0.092 17.916 1.00 84.75 99 PHE A C 1
ATOM 782 O O . PHE A 1 99 ? -11.173 0.267 18.831 1.00 84.75 99 PHE A O 1
ATOM 789 N N . ASP A 1 100 ? -13.236 -0.132 18.045 1.00 81.06 100 ASP A N 1
ATOM 790 C CA . ASP A 1 100 ? -13.963 0.449 19.193 1.00 81.06 100 ASP A CA 1
ATOM 791 C C . ASP A 1 100 ? -13.626 -0.245 20.526 1.00 81.06 100 ASP A C 1
ATOM 793 O O . ASP A 1 100 ? -13.597 0.378 21.583 1.00 81.06 100 ASP A O 1
ATOM 797 N N . ASP A 1 101 ? -13.258 -1.529 20.492 1.00 70.69 101 ASP A N 1
ATOM 798 C CA . ASP A 1 101 ? -12.829 -2.276 21.684 1.00 70.69 101 ASP A CA 1
ATOM 799 C C . ASP A 1 101 ? -11.452 -1.825 22.234 1.00 70.69 101 ASP A C 1
ATOM 801 O O . ASP A 1 101 ? -10.969 -2.369 23.232 1.00 70.69 101 ASP A O 1
ATOM 805 N N . CYS A 1 102 ? -10.785 -0.854 21.593 1.00 64.00 102 CYS A N 1
ATOM 806 C CA . CYS A 1 102 ? -9.439 -0.401 21.960 1.00 64.00 102 CYS A CA 1
ATOM 807 C C . CYS A 1 102 ? -9.406 0.665 23.085 1.00 64.00 102 CYS A C 1
ATOM 809 O O . CYS A 1 102 ? -8.319 0.943 23.592 1.00 64.00 102 CYS A O 1
ATOM 811 N N . GLY A 1 103 ? -10.561 1.167 23.550 1.00 54.38 103 GLY A N 1
ATOM 812 C CA . GLY A 1 103 ? -10.721 1.964 24.782 1.00 54.38 103 GLY A CA 1
ATOM 813 C C . GLY A 1 103 ? -10.552 3.491 24.650 1.00 54.38 103 GLY A C 1
ATOM 814 O O . GLY A 1 103 ? -9.815 3.978 23.799 1.00 54.38 103 GLY A O 1
ATOM 815 N N . GLU A 1 104 ? -11.230 4.238 25.540 1.00 42.50 104 GLU A N 1
ATOM 816 C CA . GLU A 1 104 ? -11.435 5.703 25.508 1.00 42.50 104 GLU A CA 1
ATOM 817 C C . GLU A 1 104 ? -10.140 6.548 25.391 1.00 42.50 104 GLU A C 1
ATOM 819 O O . GLU A 1 104 ? -9.180 6.364 26.143 1.00 42.50 104 GLU A O 1
ATOM 824 N N . GLY A 1 105 ? -10.151 7.535 24.480 1.00 52.22 105 GLY A N 1
ATOM 825 C CA . GLY A 1 105 ? -8.958 8.223 23.935 1.00 52.22 105 GLY A CA 1
ATOM 826 C C . GLY A 1 105 ? -8.672 7.865 22.462 1.00 52.22 105 GLY A C 1
ATOM 827 O O . GLY A 1 105 ? -7.555 8.031 21.973 1.00 52.22 105 GLY A O 1
ATOM 828 N N . GLU A 1 106 ? -9.699 7.344 21.787 1.00 62.06 106 GLU A N 1
ATOM 829 C CA . GLU A 1 106 ? -9.645 6.385 20.679 1.00 62.06 106 GLU A CA 1
ATOM 830 C C . GLU A 1 106 ? -8.967 6.887 19.405 1.00 62.06 106 GLU A C 1
ATOM 832 O O . GLU A 1 106 ? -8.244 6.121 18.777 1.00 62.06 106 GLU A O 1
ATOM 837 N N . GLU A 1 107 ? -9.145 8.151 19.016 1.00 68.56 107 GLU A N 1
ATOM 838 C CA . GLU A 1 107 ? -8.643 8.627 17.718 1.00 68.56 107 GLU A CA 1
ATOM 839 C C . GLU A 1 107 ? -7.116 8.789 17.691 1.00 68.56 107 GLU A C 1
ATOM 841 O O . GLU A 1 107 ? -6.472 8.367 16.727 1.00 68.56 107 GLU A O 1
ATOM 846 N N . ASP A 1 108 ? -6.522 9.337 18.755 1.00 73.31 108 ASP A N 1
ATOM 847 C CA . ASP A 1 108 ? -5.075 9.577 18.823 1.00 73.31 108 ASP A CA 1
ATOM 848 C C . ASP A 1 108 ? -4.301 8.258 18.967 1.00 73.31 108 ASP A C 1
ATOM 850 O O . ASP A 1 108 ? -3.325 8.024 18.252 1.00 73.31 108 ASP A O 1
ATOM 854 N N . VAL A 1 109 ? -4.770 7.357 19.840 1.00 78.94 109 VAL A N 1
ATOM 855 C CA . VAL A 1 109 ? -4.153 6.035 20.051 1.00 78.94 109 VAL A CA 1
ATOM 856 C C . VAL A 1 109 ? -4.294 5.162 18.803 1.00 78.94 109 VAL A C 1
ATOM 858 O O . VAL A 1 109 ? -3.338 4.495 18.397 1.00 78.94 109 VAL A O 1
ATOM 861 N N . LEU A 1 110 ? -5.459 5.189 18.148 1.00 83.38 110 LEU A N 1
ATOM 862 C CA . LEU A 1 110 ? -5.664 4.490 16.882 1.00 83.38 110 LEU A CA 1
ATOM 863 C C . LEU A 1 110 ? -4.767 5.061 15.779 1.00 83.38 110 LEU A C 1
ATOM 865 O O . LEU A 1 110 ? -4.156 4.299 15.026 1.00 83.38 110 LEU A O 1
ATOM 869 N N . GLY A 1 111 ? -4.656 6.389 15.697 1.00 85.19 111 GLY A N 1
ATOM 870 C CA . GLY A 1 111 ? -3.756 7.075 14.776 1.00 85.19 111 GLY A CA 1
ATOM 871 C C . GLY A 1 111 ? -2.296 6.671 14.984 1.00 85.19 111 GLY A C 1
ATOM 872 O O . GLY A 1 111 ? -1.591 6.396 14.009 1.00 85.19 111 GLY A O 1
ATOM 873 N N . GLU A 1 112 ? -1.856 6.551 16.238 1.00 88.00 112 GLU A N 1
ATOM 874 C CA . GLU A 1 112 ? -0.516 6.086 16.599 1.00 88.00 112 GLU A CA 1
ATOM 875 C C . GLU A 1 112 ? -0.286 4.622 16.188 1.00 88.00 112 GLU A C 1
ATOM 877 O O . GLU A 1 112 ? 0.697 4.311 15.514 1.00 88.00 112 GLU A O 1
ATOM 882 N N . GLU A 1 113 ? -1.205 3.709 16.511 1.00 87.88 113 GLU A N 1
ATOM 883 C CA . GLU A 1 113 ? -1.091 2.292 16.140 1.00 87.88 113 GLU A CA 1
ATOM 884 C C . GLU A 1 113 ? -1.114 2.093 14.613 1.00 87.88 113 GLU A C 1
ATOM 886 O O . GLU A 1 113 ? -0.309 1.330 14.053 1.00 87.88 113 GLU A O 1
ATOM 891 N N . ILE A 1 114 ? -1.979 2.822 13.902 1.00 90.19 114 ILE A N 1
ATOM 892 C CA . ILE A 1 114 ? -2.011 2.807 12.438 1.00 90.19 114 ILE A CA 1
ATOM 893 C C . ILE A 1 114 ? -0.697 3.359 11.876 1.00 90.19 114 ILE A C 1
ATOM 895 O O . ILE A 1 114 ? -0.049 2.686 11.068 1.00 90.19 114 ILE A O 1
ATOM 899 N N . GLY A 1 115 ? -0.282 4.549 12.310 1.00 90.88 115 GLY A N 1
ATOM 900 C CA . GLY A 1 115 ? 0.862 5.273 11.760 1.00 90.88 115 GLY A CA 1
ATOM 901 C C . GLY A 1 115 ? 2.220 4.655 12.097 1.00 90.88 115 GLY A C 1
ATOM 902 O O . GLY A 1 115 ? 3.108 4.634 11.245 1.00 90.88 115 GLY A O 1
ATOM 903 N N . LEU A 1 116 ? 2.388 4.110 13.306 1.00 90.69 116 LEU A N 1
ATOM 904 C CA . LEU A 1 116 ? 3.672 3.610 13.811 1.00 90.69 116 LEU A CA 1
ATOM 905 C C . LEU A 1 116 ? 3.827 2.090 13.714 1.00 90.69 116 LEU A C 1
ATOM 907 O O . LEU A 1 116 ? 4.954 1.590 13.750 1.00 90.69 116 LEU A O 1
ATOM 911 N N . ARG A 1 117 ? 2.733 1.326 13.577 1.00 91.12 117 ARG A N 1
ATOM 912 C CA . ARG A 1 117 ? 2.802 -0.148 13.572 1.00 91.12 117 ARG A CA 1
ATOM 913 C C . ARG A 1 117 ? 2.203 -0.786 12.333 1.00 91.12 117 ARG A C 1
ATOM 915 O O . ARG A 1 117 ? 2.875 -1.616 11.714 1.00 91.12 117 ARG A O 1
ATOM 922 N N . ILE A 1 118 ? 0.976 -0.438 11.954 1.00 93.25 118 ILE A N 1
ATOM 923 C CA . ILE A 1 118 ? 0.305 -1.075 10.808 1.00 93.25 118 ILE A CA 1
ATOM 924 C C . ILE A 1 118 ? 0.916 -0.584 9.495 1.00 93.25 118 ILE A C 1
ATOM 926 O O . ILE A 1 118 ? 1.375 -1.391 8.680 1.00 93.25 118 ILE A O 1
ATOM 930 N N . PHE A 1 119 ? 0.982 0.731 9.306 1.00 94.19 119 PHE A N 1
ATOM 931 C CA . PHE A 1 119 ? 1.442 1.332 8.062 1.00 94.19 119 PHE A CA 1
ATOM 932 C C . PHE A 1 119 ? 2.926 1.038 7.764 1.00 94.19 119 PHE A C 1
ATOM 934 O O . PHE A 1 119 ? 3.228 0.609 6.648 1.00 94.19 119 PHE A O 1
ATOM 941 N N . PRO A 1 120 ? 3.869 1.091 8.728 1.00 93.81 120 PRO A N 1
ATOM 942 C CA . PRO A 1 120 ? 5.259 0.711 8.467 1.00 93.81 120 PRO A CA 1
ATOM 943 C C . PRO A 1 120 ? 5.420 -0.764 8.074 1.00 93.81 120 PRO A C 1
ATOM 945 O O . PRO A 1 120 ? 6.262 -1.095 7.235 1.00 93.81 120 PRO A O 1
ATOM 948 N N . ARG A 1 121 ? 4.586 -1.665 8.618 1.00 95.81 121 ARG A N 1
ATOM 949 C CA . ARG A 1 121 ? 4.555 -3.078 8.198 1.00 95.81 121 ARG A CA 1
ATOM 950 C C . ARG A 1 121 ? 4.035 -3.236 6.773 1.00 95.81 121 ARG A C 1
ATOM 952 O O . ARG A 1 121 ? 4.606 -4.024 6.018 1.00 95.81 121 ARG A O 1
ATOM 959 N N . TYR A 1 122 ? 3.004 -2.480 6.401 1.00 96.38 122 TYR A N 1
ATOM 960 C CA . TYR A 1 122 ? 2.510 -2.422 5.027 1.00 96.38 122 TYR A CA 1
ATOM 961 C C . TYR A 1 122 ? 3.599 -1.929 4.061 1.00 96.38 122 TYR A C 1
ATOM 963 O O . TYR A 1 122 ? 3.891 -2.603 3.076 1.00 96.38 122 TYR A O 1
ATOM 971 N N . ILE A 1 123 ? 4.304 -0.843 4.389 1.00 95.44 123 ILE A N 1
ATOM 972 C CA . ILE A 1 123 ? 5.413 -0.330 3.568 1.00 95.44 123 ILE A CA 1
ATOM 973 C C . ILE A 1 123 ? 6.554 -1.346 3.452 1.00 95.44 123 ILE A C 1
ATOM 975 O O . ILE A 1 123 ? 7.093 -1.563 2.366 1.00 95.44 123 ILE A O 1
ATOM 979 N N . ALA A 1 124 ? 6.920 -2.020 4.544 1.00 95.38 124 ALA A N 1
ATOM 980 C CA . ALA A 1 124 ? 7.938 -3.068 4.510 1.00 95.38 124 ALA A CA 1
ATOM 981 C C . ALA A 1 124 ? 7.533 -4.244 3.604 1.00 95.38 124 ALA A C 1
ATOM 983 O O . ALA A 1 124 ? 8.382 -4.796 2.898 1.00 95.38 124 ALA A O 1
ATOM 984 N N . LEU A 1 125 ? 6.249 -4.618 3.601 1.00 94.69 125 LEU A N 1
ATOM 985 C CA . LEU A 1 125 ? 5.702 -5.614 2.684 1.00 94.69 125 LEU A CA 1
ATOM 986 C C . LEU A 1 125 ? 5.759 -5.115 1.235 1.00 94.69 125 LEU A C 1
ATOM 988 O O . LEU A 1 125 ? 6.301 -5.818 0.383 1.00 94.69 125 LEU A O 1
ATOM 992 N N . MET A 1 126 ? 5.288 -3.898 0.963 1.00 95.12 126 MET A N 1
ATOM 993 C CA . MET A 1 126 ? 5.277 -3.337 -0.388 1.00 95.12 126 MET A CA 1
ATOM 994 C C . MET A 1 126 ? 6.676 -3.223 -0.981 1.00 95.12 126 MET A C 1
ATOM 996 O O . MET A 1 126 ? 6.889 -3.670 -2.104 1.00 95.12 126 MET A O 1
ATOM 1000 N N . ARG A 1 127 ? 7.671 -2.787 -0.201 1.00 93.12 127 ARG A N 1
ATOM 1001 C CA . ARG A 1 127 ? 9.082 -2.765 -0.626 1.00 93.12 127 ARG A CA 1
ATOM 1002 C C . ARG A 1 127 ? 9.616 -4.145 -1.012 1.00 93.12 127 ARG A C 1
ATOM 1004 O O . ARG A 1 127 ? 10.470 -4.250 -1.892 1.00 93.12 127 ARG A O 1
ATOM 1011 N N . ARG A 1 128 ? 9.147 -5.218 -0.361 1.00 92.62 128 ARG A N 1
ATOM 1012 C CA . ARG A 1 128 ? 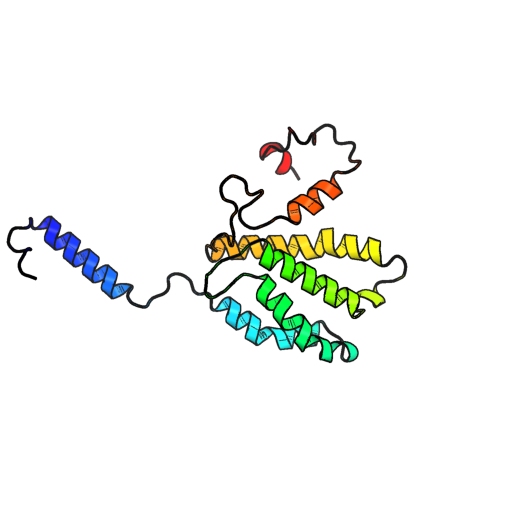9.509 -6.596 -0.738 1.00 92.62 128 ARG A CA 1
ATOM 1013 C C . ARG A 1 128 ? 8.831 -7.005 -2.039 1.00 92.62 128 ARG A C 1
ATOM 1015 O O . ARG A 1 128 ? 9.509 -7.555 -2.898 1.00 92.62 128 ARG A O 1
ATOM 1022 N N . ILE A 1 129 ? 7.539 -6.714 -2.199 1.00 90.62 129 ILE A N 1
ATOM 1023 C CA . ILE A 1 129 ? 6.784 -7.044 -3.419 1.00 90.62 129 ILE A CA 1
ATOM 1024 C C . ILE A 1 129 ? 7.357 -6.276 -4.619 1.00 90.62 129 ILE A C 1
ATOM 1026 O O . ILE A 1 129 ? 7.668 -6.899 -5.629 1.00 90.62 129 ILE A O 1
ATOM 1030 N N . GLN A 1 130 ? 7.597 -4.970 -4.483 1.00 91.00 130 GLN A N 1
ATOM 1031 C CA . GLN A 1 130 ? 8.223 -4.118 -5.501 1.00 91.00 130 GLN A CA 1
ATOM 1032 C C . GLN A 1 130 ? 9.555 -4.700 -5.985 1.00 91.00 130 GLN A C 1
ATOM 1034 O O . GLN A 1 130 ? 9.747 -4.882 -7.182 1.00 91.00 130 GLN A O 1
ATOM 1039 N N . LYS A 1 131 ? 10.452 -5.070 -5.059 1.00 88.44 131 LYS A N 1
ATOM 1040 C CA . LYS A 1 131 ? 11.759 -5.658 -5.400 1.00 88.44 131 LYS A CA 1
ATOM 1041 C C . LYS A 1 131 ? 11.655 -7.063 -5.985 1.00 88.44 131 LYS A C 1
ATOM 1043 O O . LYS A 1 131 ? 12.401 -7.402 -6.894 1.00 88.44 131 LYS A O 1
ATOM 1048 N N . GLN A 1 132 ? 10.776 -7.900 -5.440 1.00 88.19 132 GLN A N 1
ATOM 1049 C CA . GLN A 1 132 ? 10.669 -9.302 -5.840 1.00 88.19 132 GLN A CA 1
ATOM 1050 C C . GLN A 1 132 ? 9.982 -9.467 -7.198 1.00 88.19 132 GLN A C 1
ATOM 1052 O O . GLN A 1 132 ? 10.361 -10.350 -7.965 1.00 88.19 132 GLN A O 1
ATOM 1057 N N . TYR A 1 133 ? 8.979 -8.638 -7.484 1.00 86.00 133 TYR A N 1
ATOM 1058 C CA . TYR A 1 133 ? 8.190 -8.713 -8.712 1.00 86.00 133 TYR A CA 1
ATOM 1059 C C . TYR A 1 133 ? 8.513 -7.605 -9.708 1.00 86.00 133 TYR A C 1
ATOM 1061 O O . TYR A 1 133 ? 7.878 -7.565 -10.754 1.00 86.00 133 TYR A O 1
ATOM 1069 N N . MET A 1 134 ? 9.508 -6.759 -9.413 1.00 86.62 134 MET A N 1
ATOM 1070 C CA . MET A 1 134 ? 9.950 -5.666 -10.284 1.00 86.62 134 MET A CA 1
ATOM 1071 C C . MET A 1 134 ? 8.765 -4.814 -10.750 1.00 86.62 134 MET A C 1
ATOM 1073 O O . MET A 1 134 ? 8.592 -4.607 -11.949 1.00 86.62 134 MET A O 1
ATOM 1077 N N . LEU A 1 135 ? 7.915 -4.404 -9.801 1.00 87.81 135 LEU A N 1
ATOM 1078 C CA . LEU A 1 135 ? 6.711 -3.635 -10.123 1.00 87.81 135 LEU A CA 1
ATOM 1079 C C . LEU A 1 135 ? 7.094 -2.337 -10.832 1.00 87.81 135 LEU A C 1
ATOM 1081 O O . LEU A 1 135 ? 8.099 -1.727 -10.485 1.00 87.81 135 LEU A O 1
ATOM 1085 N N . GLU A 1 136 ? 6.289 -1.911 -11.796 1.00 88.06 136 GLU A N 1
ATOM 1086 C CA . GLU A 1 136 ? 6.461 -0.617 -12.445 1.00 88.06 136 GLU A CA 1
ATOM 1087 C C . GLU A 1 136 ? 5.837 0.507 -11.591 1.00 88.06 136 GLU A C 1
ATOM 1089 O O . GLU A 1 136 ? 4.804 0.297 -10.946 1.00 88.06 136 GLU A O 1
ATOM 1094 N N . PRO A 1 137 ? 6.432 1.712 -11.566 1.00 89.56 137 PRO A N 1
ATOM 1095 C CA . PRO A 1 137 ? 5.816 2.887 -10.954 1.00 89.56 137 PRO A CA 1
ATOM 1096 C C . PRO A 1 137 ? 4.516 3.279 -11.674 1.00 89.56 137 PRO A C 1
ATOM 1098 O O . PRO A 1 137 ? 4.531 3.695 -12.836 1.00 89.56 137 PRO A O 1
ATOM 1101 N N . ALA A 1 138 ? 3.379 3.180 -10.989 1.00 86.38 138 ALA A N 1
ATOM 1102 C CA . ALA A 1 138 ? 2.078 3.556 -11.528 1.00 86.38 138 ALA A CA 1
ATOM 1103 C C . ALA A 1 138 ? 1.854 5.067 -11.384 1.00 86.38 138 ALA A C 1
ATOM 1105 O O . ALA A 1 138 ? 1.856 5.604 -10.277 1.00 86.38 138 ALA A O 1
ATOM 1106 N N . GLY A 1 139 ? 1.607 5.752 -12.504 1.00 73.56 139 GLY A N 1
ATOM 1107 C CA . GLY A 1 139 ? 1.288 7.184 -12.495 1.00 73.56 139 GLY A CA 1
ATOM 1108 C C . GLY A 1 139 ? 2.457 8.078 -12.074 1.00 73.56 139 GLY A C 1
ATOM 1109 O O . GLY A 1 139 ? 2.230 9.128 -11.476 1.00 73.56 139 GLY A O 1
ATOM 1110 N N . SER A 1 140 ? 3.699 7.677 -12.370 1.00 65.88 140 SER A N 1
ATOM 1111 C CA . SER A 1 140 ? 4.877 8.460 -11.997 1.00 65.88 140 SER A CA 1
ATOM 1112 C C . SER A 1 140 ? 4.833 9.862 -12.619 1.00 65.88 140 SER A C 1
ATOM 1114 O O . SER A 1 140 ? 4.657 10.047 -13.824 1.00 65.88 140 SER A O 1
ATOM 1116 N N . HIS A 1 141 ? 5.032 10.887 -11.788 1.00 68.31 141 HIS A N 1
ATOM 1117 C CA . HIS A 1 141 ? 5.129 12.285 -12.227 1.00 68.31 141 HIS A CA 1
ATOM 1118 C C . HIS A 1 141 ? 6.510 12.618 -12.840 1.00 68.31 141 HIS A C 1
ATOM 1120 O O . HIS A 1 141 ? 6.901 13.784 -12.942 1.00 68.31 141 HIS A O 1
ATOM 1126 N N . GLY A 1 142 ? 7.265 11.594 -13.253 1.00 70.69 142 GLY A N 1
ATOM 1127 C CA . GLY A 1 142 ? 8.649 11.711 -13.698 1.00 70.69 142 GLY A CA 1
ATOM 1128 C C . GLY A 1 142 ? 9.570 12.230 -12.590 1.00 70.69 142 GLY A C 1
ATOM 1129 O O . GLY A 1 142 ? 9.340 11.997 -11.410 1.00 70.69 142 GLY A O 1
ATOM 1130 N N . VAL A 1 143 ? 10.599 12.988 -12.975 1.00 73.88 143 VAL A N 1
ATOM 1131 C CA . VAL A 1 143 ? 11.654 13.501 -12.071 1.00 73.88 143 VAL A CA 1
ATOM 1132 C C . VAL A 1 143 ? 11.127 14.477 -11.002 1.00 73.88 143 VAL A C 1
ATOM 1134 O O . VAL A 1 143 ? 11.837 14.805 -10.059 1.00 73.88 143 VAL A O 1
ATOM 1137 N N . TRP A 1 144 ? 9.882 14.941 -11.131 1.00 79.00 144 TRP A N 1
ATOM 1138 C CA . TRP A 1 144 ? 9.239 15.850 -10.177 1.00 79.00 144 TRP A CA 1
ATOM 1139 C C . TRP A 1 144 ? 8.361 15.127 -9.148 1.00 79.00 144 TRP A C 1
ATOM 1141 O O . TRP A 1 144 ? 7.768 15.781 -8.290 1.00 79.00 144 TRP A O 1
ATOM 1151 N N . GLY A 1 145 ? 8.246 13.799 -9.240 1.00 77.12 145 GLY A N 1
ATOM 1152 C CA . GLY A 1 145 ? 7.613 12.983 -8.211 1.00 77.12 145 GLY A CA 1
ATOM 1153 C C . GLY A 1 145 ? 8.461 12.936 -6.941 1.00 77.12 145 GLY A C 1
ATOM 1154 O O . GLY A 1 145 ? 9.687 12.944 -7.006 1.00 77.12 145 GLY A O 1
ATOM 1155 N N . LEU A 1 146 ? 7.798 12.891 -5.784 1.00 84.12 146 LEU A N 1
ATOM 1156 C CA . LEU A 1 146 ? 8.468 12.756 -4.487 1.00 84.12 146 LEU A CA 1
ATOM 1157 C C . LEU A 1 146 ? 9.197 11.406 -4.360 1.00 84.12 146 LEU A C 1
ATOM 1159 O O . LEU A 1 146 ? 10.312 11.347 -3.852 1.00 84.12 146 LEU A O 1
ATOM 1163 N N . ASP A 1 147 ? 8.549 10.345 -4.833 1.00 88.94 147 ASP A N 1
ATOM 1164 C CA . ASP A 1 147 ? 9.047 8.974 -4.931 1.00 88.94 147 ASP A CA 1
ATOM 1165 C C . ASP A 1 147 ? 8.245 8.249 -6.024 1.00 88.94 147 ASP A C 1
ATOM 1167 O O . ASP A 1 147 ? 7.156 8.689 -6.407 1.00 88.94 147 ASP A O 1
ATOM 1171 N N . ASP A 1 148 ? 8.792 7.148 -6.534 1.00 87.44 148 ASP A N 1
ATOM 1172 C CA . ASP A 1 148 ? 8.183 6.362 -7.609 1.00 87.44 148 ASP A CA 1
ATOM 1173 C C . ASP A 1 148 ? 6.897 5.632 -7.173 1.00 87.44 148 ASP A C 1
ATOM 1175 O O . ASP A 1 148 ? 6.021 5.379 -8.000 1.00 87.44 148 ASP A O 1
ATOM 1179 N N . TYR A 1 149 ? 6.761 5.295 -5.886 1.00 90.25 149 TYR A N 1
ATOM 1180 C CA . TYR A 1 149 ? 5.700 4.415 -5.388 1.00 90.25 149 TYR A CA 1
ATOM 1181 C C . TYR A 1 149 ? 4.868 5.016 -4.256 1.00 90.25 149 TYR A C 1
ATOM 1183 O O . TYR A 1 149 ? 3.676 4.721 -4.155 1.00 90.25 149 TYR A O 1
ATOM 1191 N N . HIS A 1 150 ? 5.488 5.809 -3.384 1.00 93.06 150 HIS A N 1
ATOM 1192 C CA . HIS A 1 150 ? 4.934 6.161 -2.080 1.00 93.06 150 HIS A CA 1
ATOM 1193 C C . HIS A 1 150 ? 4.851 7.671 -1.854 1.00 93.06 150 HIS A C 1
ATOM 1195 O O . HIS A 1 150 ? 5.723 8.432 -2.255 1.00 93.06 150 HIS A O 1
ATOM 1201 N N . HIS A 1 151 ? 3.829 8.115 -1.128 1.00 92.06 151 HIS A N 1
ATOM 1202 C CA . HIS A 1 151 ? 3.701 9.509 -0.696 1.00 92.06 151 HIS A CA 1
ATOM 1203 C C . HIS A 1 151 ? 3.466 9.611 0.812 1.00 92.06 151 HIS A C 1
ATOM 1205 O O . HIS A 1 151 ? 4.120 10.388 1.507 1.00 92.06 151 HIS A O 1
ATOM 1211 N N . ILE A 1 152 ? 2.575 8.778 1.343 1.00 92.19 152 ILE A N 1
ATOM 1212 C CA . ILE A 1 152 ? 2.138 8.814 2.742 1.00 92.19 152 ILE A CA 1
ATOM 1213 C C . ILE A 1 152 ? 3.276 8.583 3.756 1.00 92.19 152 ILE A C 1
ATOM 1215 O O . ILE A 1 152 ? 3.268 9.259 4.785 1.00 92.19 152 ILE A O 1
ATOM 1219 N N . PRO A 1 153 ? 4.299 7.734 3.512 1.00 92.19 153 PRO A N 1
ATOM 1220 C CA . PRO A 1 153 ? 5.425 7.596 4.437 1.00 92.19 153 PRO A CA 1
ATOM 1221 C C . PRO A 1 153 ? 6.172 8.909 4.675 1.00 92.19 153 PRO A C 1
ATOM 1223 O O . PRO A 1 153 ? 6.627 9.154 5.787 1.00 92.19 153 PRO A O 1
ATOM 1226 N N . PHE A 1 154 ? 6.283 9.758 3.649 1.00 90.31 154 PHE A N 1
ATOM 1227 C CA . PHE A 1 154 ? 6.924 11.066 3.778 1.00 90.31 154 PHE A CA 1
ATOM 1228 C C . PHE A 1 154 ? 6.046 12.044 4.553 1.00 90.31 154 PHE A C 1
ATOM 1230 O O . PHE A 1 154 ? 6.564 12.791 5.376 1.00 90.31 154 PHE A O 1
ATOM 1237 N N . LEU A 1 155 ? 4.729 12.009 4.328 1.00 91.38 155 LEU A N 1
ATOM 1238 C CA . LEU A 1 155 ? 3.772 12.815 5.083 1.00 91.38 155 LEU A CA 1
ATOM 1239 C C . LEU A 1 155 ? 3.827 12.473 6.579 1.00 91.38 155 LEU A C 1
ATOM 1241 O O . LEU A 1 155 ? 4.049 13.357 7.402 1.00 91.38 155 LEU A O 1
ATOM 1245 N N . LEU A 1 156 ? 3.690 11.189 6.922 1.00 90.00 156 LEU A N 1
ATOM 1246 C CA . LEU A 1 156 ? 3.736 10.731 8.311 1.00 90.00 156 LEU A CA 1
ATOM 1247 C C . LEU A 1 156 ? 5.113 10.978 8.937 1.00 90.00 156 LEU A C 1
ATOM 1249 O O . LEU A 1 156 ? 5.186 11.495 10.046 1.00 90.00 156 LEU A O 1
ATOM 1253 N N . GLY A 1 157 ? 6.196 10.699 8.206 1.00 88.31 157 GLY A N 1
ATOM 1254 C CA . GLY A 1 157 ? 7.560 10.974 8.658 1.00 88.31 157 GLY A CA 1
ATOM 1255 C C . GLY A 1 157 ? 7.808 12.453 8.956 1.00 88.31 157 GLY A C 1
ATOM 1256 O O . GLY A 1 157 ? 8.421 12.782 9.966 1.00 88.31 157 GLY A O 1
ATOM 1257 N N . ALA A 1 158 ? 7.289 13.362 8.125 1.00 87.31 158 ALA A N 1
ATOM 1258 C CA . ALA A 1 158 ? 7.378 14.797 8.378 1.00 87.31 158 ALA A CA 1
ATOM 1259 C C . ALA A 1 158 ? 6.585 15.207 9.629 1.00 87.31 158 ALA A C 1
ATOM 1261 O O . ALA A 1 158 ? 7.091 15.984 10.436 1.00 87.31 158 ALA A O 1
ATOM 1262 N N . CYS A 1 159 ? 5.381 14.657 9.826 1.00 89.00 159 CYS A N 1
ATOM 1263 C CA . CYS A 1 159 ? 4.589 14.885 11.037 1.00 89.00 159 CYS A CA 1
ATOM 1264 C C . CYS A 1 159 ? 5.305 14.388 12.304 1.00 89.00 159 CYS A C 1
ATOM 1266 O O . CYS A 1 159 ? 5.275 15.078 13.318 1.00 89.00 159 CYS A O 1
ATOM 1268 N N . GLN A 1 160 ? 5.994 13.243 12.243 1.00 86.31 160 GLN A N 1
ATOM 1269 C CA . GLN A 1 160 ? 6.759 12.694 13.372 1.00 86.31 160 GLN A CA 1
ATOM 1270 C C . GLN A 1 160 ? 7.921 13.593 13.820 1.00 86.31 160 GLN A C 1
ATOM 1272 O O . GLN A 1 160 ? 8.319 13.546 14.980 1.00 86.31 160 GLN A O 1
ATOM 1277 N N . LEU A 1 161 ? 8.473 14.403 12.915 1.00 83.25 161 LEU A N 1
ATOM 1278 C CA . LEU A 1 161 ? 9.599 15.300 13.194 1.00 83.25 161 LEU A CA 1
ATOM 1279 C C . LEU A 1 161 ? 9.161 16.669 13.742 1.00 83.25 161 LEU A C 1
ATOM 1281 O O . LEU A 1 161 ? 9.996 17.505 14.091 1.00 83.25 161 LEU A O 1
ATOM 1285 N N . VAL A 1 162 ? 7.857 16.940 13.834 1.00 84.31 162 VAL A N 1
ATOM 1286 C CA . VAL A 1 162 ? 7.364 18.198 14.403 1.00 84.31 162 VAL A CA 1
ATOM 1287 C C . VAL A 1 162 ? 7.690 18.248 15.898 1.00 84.31 162 VAL A C 1
ATOM 1289 O O . VAL A 1 162 ? 7.264 17.398 16.670 1.00 84.31 162 VAL A O 1
ATOM 1292 N N . GLY A 1 163 ? 8.436 19.273 16.321 1.00 72.62 163 GLY A N 1
ATOM 1293 C CA . GLY A 1 163 ? 8.794 19.477 17.729 1.00 72.62 163 GLY A CA 1
ATOM 1294 C C . GLY A 1 163 ? 9.977 18.639 18.227 1.00 72.62 163 GLY A C 1
ATOM 1295 O O . GLY A 1 163 ? 10.305 18.719 19.409 1.00 72.62 163 GLY A O 1
ATOM 1296 N N . SER A 1 164 ? 10.652 17.876 17.360 1.00 68.75 164 SER A N 1
ATOM 1297 C CA . SER A 1 164 ? 11.890 17.186 17.734 1.00 68.75 164 SER A CA 1
ATOM 1298 C C . SER A 1 164 ? 13.023 18.195 17.973 1.00 68.75 164 SER A C 1
ATOM 1300 O O . SER A 1 164 ? 13.340 18.990 17.088 1.00 68.75 164 SER A O 1
ATOM 1302 N N . GLU A 1 165 ? 13.676 18.146 19.140 1.00 59.34 165 GLU A N 1
ATOM 1303 C CA . GLU A 1 165 ? 14.846 18.991 19.457 1.00 59.34 165 GLU A CA 1
ATOM 1304 C C . GLU A 1 165 ? 16.142 18.549 18.747 1.00 59.34 165 GLU A C 1
ATOM 1306 O O . GLU A 1 165 ? 17.201 19.159 18.940 1.00 59.34 165 GLU A O 1
ATOM 1311 N N . GLU A 1 166 ? 16.095 17.496 17.922 1.00 57.94 166 GLU A N 1
ATOM 1312 C CA . GLU A 1 166 ? 17.246 17.059 17.136 1.00 57.94 166 GLU A CA 1
ATOM 1313 C C . GLU A 1 166 ? 17.649 18.138 16.124 1.00 57.94 166 GLU A C 1
ATOM 1315 O O . GLU A 1 166 ? 17.120 18.252 15.020 1.00 57.94 166 GLU A O 1
ATOM 1320 N N . LYS A 1 167 ? 18.678 18.907 16.493 1.00 50.78 167 LYS A N 1
ATOM 1321 C CA . LYS A 1 167 ? 19.337 19.925 15.656 1.00 50.78 167 LYS A CA 1
ATOM 1322 C C . LYS A 1 167 ? 19.924 19.379 14.343 1.00 50.78 167 LYS A C 1
ATOM 1324 O O . LYS A 1 167 ? 20.416 20.167 13.540 1.00 50.78 167 LYS A O 1
ATOM 1329 N N . ASP A 1 168 ? 19.900 18.062 14.131 1.00 51.47 168 ASP A N 1
ATOM 1330 C CA . ASP A 1 168 ? 20.459 17.380 12.961 1.00 51.47 168 ASP A CA 1
ATOM 1331 C C . ASP A 1 168 ? 19.435 17.062 11.855 1.00 51.47 168 ASP A C 1
ATOM 1333 O O . ASP A 1 168 ? 19.846 16.663 10.761 1.00 51.47 168 ASP A O 1
ATOM 1337 N N . VAL A 1 169 ? 18.139 17.304 12.095 1.00 54.88 169 VAL A N 1
ATOM 1338 C CA . VAL A 1 169 ? 17.048 17.093 11.124 1.00 54.88 169 VAL A CA 1
ATOM 1339 C C . VAL A 1 169 ? 16.518 18.428 10.581 1.00 54.88 169 VAL A C 1
ATOM 1341 O O . VAL A 1 169 ? 15.319 18.654 10.460 1.00 54.88 169 VAL A O 1
ATOM 1344 N N . ASP A 1 170 ? 17.414 19.359 10.241 1.00 57.06 170 ASP A N 1
ATOM 1345 C CA . ASP A 1 170 ? 17.043 20.433 9.308 1.00 57.06 170 ASP A CA 1
ATOM 1346 C C . ASP A 1 1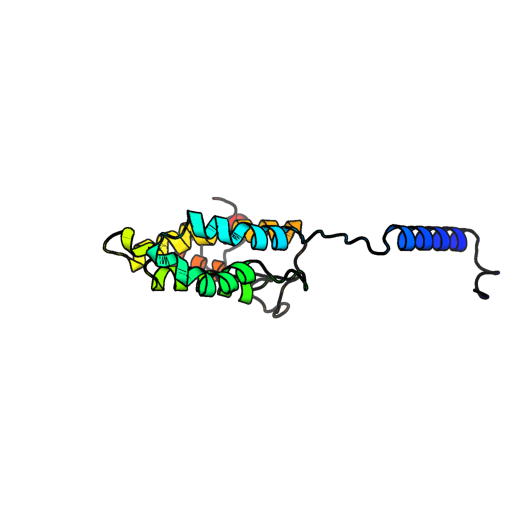70 ? 16.631 19.760 7.984 1.00 57.06 170 ASP A C 1
ATOM 1348 O O . ASP A 1 170 ? 17.312 18.843 7.525 1.00 57.06 170 ASP A O 1
ATOM 1352 N N . GLY A 1 171 ? 15.537 20.180 7.340 1.00 55.53 171 GLY A N 1
ATOM 1353 C CA . GLY A 1 171 ? 15.054 19.586 6.080 1.00 55.53 171 GLY A CA 1
ATOM 1354 C C . GLY A 1 171 ? 16.092 19.611 4.946 1.00 55.53 171 GLY A C 1
ATOM 1355 O O . GLY A 1 171 ? 15.966 18.893 3.958 1.00 55.53 171 GLY A O 1
ATOM 1356 N N . LYS A 1 172 ? 17.164 20.396 5.109 1.00 55.75 172 LYS A N 1
ATOM 1357 C CA . LYS A 1 172 ? 18.354 20.429 4.243 1.00 55.75 172 LYS A CA 1
ATOM 1358 C C . LYS A 1 172 ? 19.369 19.301 4.501 1.00 55.75 172 LYS A C 1
ATOM 1360 O O . LYS A 1 172 ? 20.336 19.190 3.752 1.00 55.75 172 LYS A O 1
ATOM 1365 N N . ALA A 1 173 ? 19.185 18.496 5.548 1.00 52.31 173 ALA A N 1
ATOM 1366 C CA . ALA A 1 173 ? 20.171 17.568 6.102 1.00 52.31 173 ALA A CA 1
ATOM 1367 C C . ALA A 1 173 ? 19.742 16.089 6.091 1.00 52.31 173 ALA A C 1
ATOM 1369 O O . ALA A 1 173 ? 20.465 15.255 6.630 1.00 52.31 173 ALA A O 1
ATOM 1370 N N . LEU A 1 174 ? 18.621 15.728 5.459 1.00 61.88 174 LEU A N 1
ATOM 1371 C CA . LEU A 1 174 ? 18.239 14.325 5.259 1.00 61.88 174 LEU A CA 1
ATOM 1372 C C . LEU A 1 174 ? 19.122 13.680 4.176 1.00 61.88 174 LEU A C 1
ATOM 1374 O O . LEU A 1 174 ? 18.689 13.444 3.050 1.00 61.88 174 LEU A O 1
ATOM 1378 N N . THR A 1 175 ? 20.392 13.426 4.498 1.00 61.47 175 THR A N 1
ATOM 1379 C CA . THR A 1 175 ? 21.268 12.598 3.662 1.00 61.47 175 THR A CA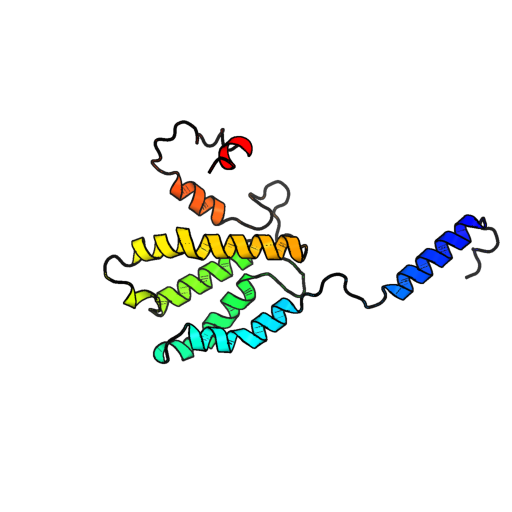 1
ATOM 1380 C C . THR A 1 175 ? 21.113 11.125 4.046 1.00 61.47 175 THR A C 1
ATOM 1382 O O . THR A 1 175 ? 20.828 10.818 5.211 1.00 61.47 175 THR A O 1
ATOM 1385 N N . PRO A 1 176 ? 21.323 10.182 3.108 1.00 57.53 176 PRO A N 1
ATOM 1386 C CA . PRO A 1 176 ? 21.254 8.754 3.407 1.00 57.53 176 PRO A CA 1
ATOM 1387 C C . PRO A 1 176 ? 22.123 8.348 4.605 1.00 57.53 176 PRO A C 1
ATOM 1389 O O . PRO A 1 176 ? 21.708 7.511 5.401 1.00 57.53 176 PRO A O 1
ATOM 1392 N N . GLU A 1 177 ? 23.292 8.971 4.801 1.00 56.56 177 GLU A N 1
ATOM 1393 C CA . GLU A 1 177 ? 24.177 8.631 5.923 1.00 56.56 177 GLU A CA 1
ATOM 1394 C C . GLU A 1 177 ? 23.614 9.024 7.297 1.00 56.56 177 GLU A C 1
ATOM 1396 O O . GLU A 1 177 ? 23.966 8.398 8.299 1.00 56.56 177 GLU A O 1
ATOM 1401 N N . LYS A 1 178 ? 22.749 10.045 7.357 1.00 55.50 178 LYS A N 1
ATOM 1402 C CA . LYS A 1 178 ? 22.112 10.510 8.596 1.00 55.50 178 LYS A CA 1
ATOM 1403 C C . LYS A 1 178 ? 20.860 9.704 8.950 1.00 55.50 178 LYS A C 1
ATOM 1405 O O . LYS A 1 178 ? 20.597 9.493 10.126 1.00 55.50 178 LYS A O 1
ATOM 1410 N N . VAL A 1 179 ? 20.143 9.183 7.950 1.00 55.06 179 VAL A N 1
ATOM 1411 C CA . VAL A 1 179 ? 18.911 8.390 8.137 1.00 55.06 179 VAL A CA 1
ATOM 1412 C C . VAL A 1 179 ? 19.196 6.929 8.535 1.00 55.06 179 VAL A C 1
ATOM 1414 O O . VAL A 1 179 ? 18.395 6.314 9.227 1.00 55.06 179 VAL A O 1
ATOM 1417 N N . ILE A 1 180 ? 20.342 6.359 8.139 1.00 51.38 180 ILE A N 1
ATOM 1418 C CA . ILE A 1 180 ? 20.669 4.925 8.328 1.00 51.38 180 ILE A CA 1
ATOM 1419 C C . ILE A 1 180 ? 21.164 4.584 9.758 1.00 51.38 180 ILE A C 1
ATOM 1421 O O . ILE A 1 180 ? 21.409 3.421 10.067 1.00 51.38 180 ILE A O 1
ATOM 1425 N N . ARG A 1 181 ? 21.325 5.564 10.658 1.00 42.50 181 ARG A N 1
ATOM 1426 C CA . ARG A 1 181 ? 21.959 5.360 11.979 1.00 42.50 181 ARG A CA 1
ATOM 1427 C C . ARG A 1 181 ? 21.059 4.860 13.121 1.00 42.50 181 ARG A C 1
ATOM 1429 O O . ARG A 1 181 ? 21.583 4.725 14.224 1.00 42.50 181 ARG A O 1
ATOM 1436 N N . ASN A 1 182 ? 19.793 4.531 12.869 1.00 38.47 182 ASN A N 1
ATOM 1437 C CA . ASN A 1 182 ? 18.883 3.966 13.878 1.00 38.47 182 ASN A CA 1
ATOM 1438 C C . ASN A 1 182 ? 18.478 2.526 13.554 1.00 38.47 182 ASN A C 1
ATOM 1440 O O . ASN A 1 182 ? 18.052 2.277 12.403 1.00 38.47 182 ASN A O 1
#

Secondary structure (DSSP, 8-state):
--S-TTS-HHHHHHHHHHHHHHHHHTT--SS-THHHHHHHHHHHHHHHHHS-GGGGGGHHHHHHHHHHTT-BTTTTEE-HHHHHHHHHHHHHHHHTTTTGGG-SSHHHHHHHHIIIIIHHHHHHHHHHHHHHHT-EETT--GGGSS-SS-SHHHHHHHHHTTT---TT--TT---HHHHTT-

Foldseek 3Di:
DPPCPPPDPVVVVVVVVVVVVCVVCVPPDPFDLCVLVVCVVCVLVVCVVLDDPLCNVCCVVLVVLQSLLQDDSVQLAAAAVSVVSVVVSVVVCVVSCSQVVVDPVRPVVVCCCCLPPVSVVSVVVNVCSCVRRVHFQDPDPPPPDPDSHDDVNVVSVVVVCVPDPPPQPDVVRPDPVVVPPD

pLDDT: mean 82.41, std 14.01, range [38.47, 96.38]

InterPro domains:
  IPR004327 Phosphotyrosyl phosphatase activator, PTPA [PF03095] (34-166)
  IPR004327 Phosphotyrosyl phosphatase activator, PTPA [PTHR10012] (34-175)
  IPR037218 PTPA superfamily [SSF140984] (8-165)

Sequence (182 aa):
MSSLRFAPQAYRDIAAFLERLCTAVQGKKILDVSWHNRLVDRLPKIFDRILGPELQPAVIELTPYILDSFGNPTRVDFGTGHETAFMAFLMVLAAIGYFDDCGEGEEDVLGEEIGLRIFPRYIALMRRIQKQYMLEPAGSHGVWGLDDYHHIPFLLGACQLVGSEEKDVDGKALTPEKVIRN